Protein AF-A0A843H689-F1 (afdb_monome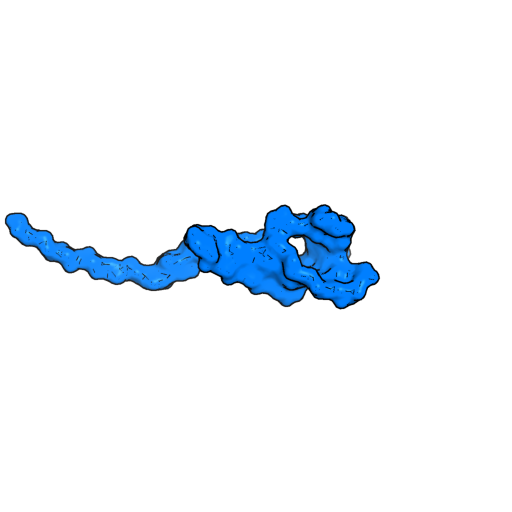r)

Radius of gyration: 19.62 Å; Cα contacts (8 Å, |Δi|>4): 124; chains: 1; bounding box: 58×24×58 Å

Nearest PDB structures (foldseek):
  2lt1-assembly1_A  TM=7.141E-01  e=5.798E-02  Myxococcus xanthus
  2lt4-assembly1_A  TM=6.242E-01  e=4.607E-02  Myxococcus xanthus DK 1622
  2lqk-assembly1_A  TM=6.115E-01  e=6.141E-02  Thermus thermophilus HB27
  2coy-assembly1_A  TM=6.258E-01  e=5.474E-02  Homo sapiens
  6x50-assembly1_A  TM=4.695E-01  e=3.263E-02  Escherichia coli

Sequence (87 aa):
MNFNQIKEPISREVINRSLCNDFKFDIGDRVITKATHTPGVILKKFNDIMQGKNFITYTIQCRDSSSIMLVSQDNLELDQEYQPIKK

Structure (mmCIF, N/CA/C/O backbone):
data_AF-A0A843H689-F1
#
_entry.id   AF-A0A843H689-F1
#
loop_
_atom_site.group_PDB
_atom_site.id
_atom_site.type_symbol
_atom_site.label_atom_id
_atom_site.label_alt_id
_atom_site.label_comp_id
_atom_site.label_asym_id
_atom_site.label_entity_id
_atom_site.label_seq_id
_atom_site.pdbx_PDB_ins_code
_atom_site.Cartn_x
_atom_site.Cartn_y
_atom_site.Cartn_z
_atom_site.occupancy
_atom_site.B_iso_or_equiv
_atom_site.auth_seq_id
_atom_site.auth_comp_id
_atom_site.auth_asym_id
_atom_site.auth_atom_id
_atom_site.pdbx_PDB_model_num
ATOM 1 N N . MET A 1 1 ? -45.528 14.635 33.149 1.00 43.56 1 MET A N 1
ATOM 2 C CA . MET A 1 1 ? -44.243 14.213 32.553 1.00 43.56 1 MET A CA 1
ATOM 3 C C . MET A 1 1 ? -44.462 12.850 31.925 1.00 43.56 1 MET A C 1
ATOM 5 O O . MET A 1 1 ? -44.758 11.928 32.665 1.00 43.56 1 MET A O 1
ATOM 9 N N . ASN A 1 2 ? -44.390 12.735 30.598 1.00 32.44 2 ASN A N 1
ATOM 10 C CA . ASN A 1 2 ? -44.437 11.448 29.901 1.00 32.44 2 ASN A CA 1
ATOM 11 C C . ASN A 1 2 ? -43.302 11.438 28.873 1.00 32.44 2 ASN A C 1
ATOM 13 O O . ASN A 1 2 ? -43.352 12.160 27.879 1.00 32.44 2 ASN A O 1
ATOM 17 N N . PHE A 1 3 ? -42.251 10.674 29.164 1.00 42.69 3 PHE A N 1
ATOM 18 C CA . PHE A 1 3 ? -41.119 10.456 28.269 1.00 42.69 3 PHE A CA 1
ATOM 19 C C . PHE A 1 3 ? -41.520 9.423 27.214 1.00 42.69 3 PHE A C 1
ATOM 21 O O . PHE A 1 3 ? -41.263 8.232 27.376 1.00 42.69 3 PHE A O 1
ATOM 28 N N . ASN A 1 4 ? -42.148 9.870 26.127 1.00 44.53 4 ASN A N 1
ATOM 29 C CA . ASN A 1 4 ? -42.238 9.039 24.933 1.00 44.53 4 ASN A CA 1
ATOM 30 C C . ASN A 1 4 ? -40.858 8.999 24.274 1.00 44.53 4 ASN A C 1
ATOM 32 O O . ASN A 1 4 ? -40.425 9.938 23.608 1.00 44.53 4 ASN A O 1
ATOM 36 N N . GLN A 1 5 ? -40.160 7.892 24.524 1.00 51.69 5 GLN A N 1
ATOM 37 C CA . GLN A 1 5 ? -38.973 7.458 23.807 1.00 51.69 5 GLN A CA 1
ATOM 38 C C . GLN A 1 5 ? -39.304 7.305 22.320 1.00 51.69 5 GLN A C 1
ATOM 40 O O . GLN A 1 5 ? -39.777 6.258 21.888 1.00 51.69 5 GLN A O 1
ATOM 45 N N . ILE A 1 6 ? -38.993 8.318 21.519 1.00 51.62 6 ILE A N 1
ATOM 46 C CA . ILE A 1 6 ? -38.729 8.106 20.099 1.00 51.62 6 ILE A CA 1
ATOM 47 C C . ILE A 1 6 ? -37.221 7.883 19.999 1.00 51.62 6 ILE A C 1
ATOM 49 O O . ILE A 1 6 ? -36.443 8.802 19.763 1.00 51.62 6 ILE A O 1
ATOM 53 N N . LYS A 1 7 ? -36.783 6.646 20.271 1.00 46.94 7 LYS A N 1
ATOM 54 C CA . LYS A 1 7 ? -35.500 6.176 19.745 1.00 46.94 7 LYS A CA 1
ATOM 55 C C . LYS A 1 7 ? -35.725 5.980 18.254 1.00 46.94 7 LYS A C 1
ATOM 57 O O . LYS A 1 7 ? -36.126 4.899 17.831 1.00 46.94 7 LYS A O 1
ATOM 62 N N . GLU A 1 8 ? -35.512 7.031 17.473 1.00 52.00 8 GLU A N 1
ATOM 63 C CA . GLU A 1 8 ? -35.279 6.832 16.050 1.00 52.00 8 GLU A CA 1
ATOM 64 C C . GLU A 1 8 ? -34.123 5.830 15.924 1.00 52.00 8 GLU A C 1
ATOM 66 O O . GLU A 1 8 ? -33.108 5.977 16.621 1.00 52.00 8 GLU A O 1
ATOM 71 N N . PRO A 1 9 ? -34.253 4.764 15.117 1.00 50.56 9 PRO A N 1
ATOM 72 C CA . PRO A 1 9 ? -33.096 3.968 14.781 1.00 50.56 9 PRO A CA 1
ATOM 73 C C . PRO A 1 9 ? -32.182 4.913 14.010 1.00 50.56 9 PRO A C 1
ATOM 75 O O . PRO A 1 9 ? -32.462 5.235 12.860 1.00 50.56 9 PRO A O 1
ATOM 78 N N . ILE A 1 10 ? -31.115 5.397 14.654 1.00 53.25 10 ILE A N 1
ATOM 79 C CA . ILE A 1 10 ? -29.995 6.015 13.947 1.00 53.25 10 ILE A CA 1
ATOM 80 C C . ILE A 1 10 ? -29.641 5.012 12.860 1.00 53.25 10 ILE A C 1
ATOM 82 O O . ILE A 1 10 ? -29.194 3.899 13.154 1.00 53.25 10 ILE A O 1
ATOM 86 N N . SER A 1 11 ? -30.000 5.368 11.627 1.00 45.88 11 SER A N 1
ATOM 87 C CA . SER A 1 11 ? -29.989 4.447 10.508 1.00 45.88 11 SER A CA 1
ATOM 88 C C . SER A 1 11 ? -28.586 3.866 10.434 1.00 45.88 11 SER A C 1
ATOM 90 O O . SER A 1 11 ? -27.609 4.616 10.386 1.00 45.88 11 SER A O 1
ATOM 92 N N . ARG A 1 12 ? -28.453 2.536 10.469 1.00 46.88 12 ARG A N 1
ATOM 93 C CA . ARG A 1 12 ? -27.150 1.853 10.355 1.00 46.88 12 ARG A CA 1
ATOM 94 C C . ARG A 1 12 ? -26.369 2.308 9.110 1.00 46.88 12 ARG A C 1
ATOM 96 O O . ARG A 1 12 ? -25.152 2.178 9.070 1.00 46.88 12 ARG A O 1
ATOM 103 N N . GLU A 1 13 ? -27.052 2.906 8.135 1.00 46.31 13 GLU A N 1
ATOM 104 C CA . GLU A 1 13 ? -26.468 3.579 6.973 1.00 46.31 13 GLU A CA 1
ATOM 105 C C . GLU A 1 13 ? -25.594 4.802 7.307 1.00 46.31 13 GLU A C 1
ATOM 107 O O . GLU A 1 13 ? -24.624 5.052 6.596 1.00 46.31 13 GLU A O 1
ATOM 112 N N . VAL A 1 14 ? -25.870 5.544 8.385 1.00 45.50 14 VAL A N 1
ATOM 113 C CA . VAL A 1 14 ? -25.065 6.714 8.793 1.00 45.50 14 VAL A CA 1
ATOM 114 C C . VAL A 1 14 ? -23.782 6.274 9.499 1.00 45.50 14 VAL A C 1
ATOM 116 O O . VAL A 1 14 ? -22.717 6.832 9.245 1.00 45.50 14 VAL A O 1
ATOM 119 N N . ILE A 1 15 ? -23.843 5.201 10.295 1.00 46.50 15 ILE A N 1
ATOM 120 C CA . ILE A 1 15 ? -22.648 4.605 10.914 1.00 46.50 15 ILE A CA 1
ATOM 121 C C . ILE A 1 15 ? -21.728 3.999 9.833 1.00 46.50 15 ILE A C 1
ATOM 123 O O . ILE A 1 15 ? -20.510 4.084 9.952 1.00 46.50 15 ILE A O 1
ATOM 127 N N . ASN A 1 16 ? -22.291 3.492 8.728 1.00 42.16 16 ASN A N 1
ATOM 128 C CA . ASN A 1 16 ? -21.511 2.977 7.596 1.00 42.16 16 ASN A CA 1
ATOM 129 C C . ASN A 1 16 ? -20.989 4.045 6.619 1.00 42.16 16 ASN A C 1
ATOM 131 O O . ASN A 1 16 ? -20.055 3.755 5.879 1.00 42.16 16 ASN A O 1
ATOM 135 N N . ARG A 1 17 ? -21.545 5.265 6.590 1.00 41.44 17 ARG A N 1
ATOM 136 C CA . ARG A 1 17 ? -21.012 6.356 5.746 1.00 41.44 17 ARG A CA 1
ATOM 137 C C . ARG A 1 17 ? -19.907 7.170 6.422 1.00 41.44 17 ARG A C 1
ATOM 139 O O . ARG A 1 17 ? -19.097 7.756 5.713 1.00 41.44 17 ARG A O 1
ATOM 146 N N . SER A 1 18 ? -19.854 7.196 7.757 1.00 47.16 18 SER A N 1
ATOM 147 C CA . SER A 1 18 ? -18.839 7.946 8.520 1.00 47.16 18 SER A CA 1
ATOM 148 C C . SER A 1 18 ? -17.626 7.124 8.964 1.00 47.16 18 SER A C 1
ATOM 150 O O . SER A 1 18 ? -16.658 7.708 9.444 1.00 47.16 18 SER A O 1
ATOM 152 N N . LEU A 1 19 ? -17.606 5.805 8.735 1.00 50.53 19 LEU A N 1
ATOM 153 C CA . LEU A 1 19 ? -16.350 5.057 8.607 1.00 50.53 19 LEU A CA 1
ATOM 154 C C . LEU A 1 19 ? -15.761 5.373 7.229 1.00 50.53 19 LEU A C 1
ATOM 156 O O . LEU A 1 19 ? -15.752 4.537 6.328 1.00 50.53 19 LEU A O 1
ATOM 160 N N . CYS A 1 20 ? -15.369 6.636 7.051 1.00 49.94 20 CYS A N 1
ATOM 161 C CA . CYS A 1 20 ? -14.733 7.127 5.844 1.00 49.94 20 CYS A CA 1
ATOM 162 C C . CYS A 1 20 ? -13.594 6.167 5.500 1.00 49.94 20 CYS A C 1
ATOM 164 O O . CYS A 1 20 ? -12.680 5.943 6.294 1.00 49.94 20 CYS A O 1
ATOM 166 N N . ASN A 1 21 ? -13.693 5.544 4.332 1.00 59.09 21 ASN A N 1
ATOM 167 C CA . ASN A 1 21 ? -12.619 4.781 3.728 1.00 59.09 21 ASN A CA 1
ATOM 168 C C . ASN A 1 21 ? -11.498 5.769 3.353 1.00 59.09 21 ASN A C 1
ATOM 170 O O . ASN A 1 21 ? -11.352 6.109 2.183 1.00 59.09 21 ASN A O 1
ATOM 174 N N . ASP A 1 22 ? -10.742 6.248 4.350 1.00 74.00 22 ASP A N 1
ATOM 175 C CA . ASP A 1 22 ? -9.612 7.193 4.259 1.00 74.00 22 ASP A CA 1
ATOM 176 C C . ASP A 1 22 ? -8.370 6.544 3.622 1.00 74.00 22 ASP A C 1
ATOM 178 O O . ASP A 1 22 ? -7.227 6.690 4.075 1.00 74.00 22 ASP A O 1
ATOM 182 N N . PHE A 1 23 ? -8.594 5.770 2.562 1.00 83.75 23 PHE A N 1
ATOM 183 C CA . PHE A 1 23 ? -7.525 5.281 1.721 1.00 83.75 23 PHE A CA 1
ATOM 184 C C . PHE A 1 23 ? -6.906 6.482 1.003 1.00 83.75 23 PHE A C 1
ATOM 186 O O . PHE A 1 23 ? -7.533 7.088 0.140 1.00 83.75 23 PHE A O 1
ATOM 193 N N . LYS A 1 24 ? -5.668 6.820 1.363 1.00 88.75 24 LYS A N 1
ATOM 194 C CA . LYS A 1 24 ? -4.859 7.849 0.692 1.00 88.75 24 LYS A CA 1
ATOM 195 C C . LYS A 1 24 ? -4.470 7.469 -0.736 1.00 88.75 24 LYS A C 1
ATOM 197 O O . LYS A 1 24 ? -4.066 8.345 -1.490 1.00 88.75 24 LYS A O 1
ATOM 202 N N . PHE A 1 25 ? -4.542 6.182 -1.065 1.00 89.75 25 PHE A N 1
ATOM 203 C CA . PHE A 1 25 ? -4.080 5.641 -2.332 1.00 89.75 25 PHE A CA 1
ATOM 204 C C . PHE A 1 25 ? -5.092 4.650 -2.914 1.00 89.75 25 PHE A C 1
ATOM 206 O O . PHE A 1 25 ? -5.812 3.957 -2.183 1.00 89.75 25 PHE A O 1
ATOM 213 N N . ASP A 1 26 ? -5.103 4.539 -4.235 1.00 90.19 26 ASP A N 1
ATOM 214 C CA . ASP A 1 26 ? -5.957 3.634 -4.989 1.00 90.19 26 ASP A CA 1
ATOM 215 C C . ASP A 1 26 ? -5.197 2.449 -5.592 1.00 90.19 26 ASP A C 1
ATOM 217 O O . ASP A 1 26 ? -3.972 2.408 -5.684 1.00 90.19 26 ASP A O 1
ATOM 221 N N . ILE A 1 27 ? -5.951 1.417 -5.978 1.00 90.56 27 ILE A N 1
ATOM 222 C CA . ILE A 1 27 ? -5.383 0.262 -6.680 1.00 90.56 27 ILE A CA 1
ATOM 223 C C . ILE A 1 27 ? -4.866 0.729 -8.042 1.00 90.56 27 ILE A C 1
ATOM 225 O O . ILE A 1 27 ? -5.600 1.350 -8.805 1.00 90.56 27 ILE A O 1
ATOM 229 N N . GLY A 1 28 ? -3.617 0.386 -8.353 1.00 90.00 28 GLY A N 1
ATOM 230 C CA . GLY A 1 28 ? -2.909 0.845 -9.545 1.00 90.00 28 GLY A CA 1
ATOM 231 C C . GLY A 1 28 ? -2.019 2.065 -9.310 1.00 90.00 28 GLY A C 1
ATOM 232 O O . GLY A 1 28 ? -1.150 2.323 -10.147 1.00 90.00 28 GLY A O 1
ATOM 233 N N . ASP A 1 29 ? -2.160 2.761 -8.177 1.00 91.38 29 ASP A N 1
ATOM 234 C CA . ASP A 1 29 ? -1.259 3.859 -7.838 1.00 91.38 29 ASP A CA 1
ATOM 235 C C . ASP A 1 29 ? 0.167 3.347 -7.655 1.00 91.38 29 ASP A C 1
ATOM 237 O O . ASP A 1 29 ? 0.420 2.275 -7.087 1.00 91.38 29 ASP A O 1
ATOM 241 N N . ARG A 1 30 ? 1.110 4.156 -8.139 1.00 91.88 30 ARG A N 1
ATOM 242 C CA . ARG A 1 30 ? 2.533 3.959 -7.894 1.00 91.88 30 ARG A CA 1
ATOM 243 C C . ARG A 1 30 ? 2.916 4.648 -6.603 1.00 91.88 30 ARG A C 1
ATOM 245 O O . ARG A 1 30 ? 2.642 5.831 -6.408 1.00 91.88 30 ARG A O 1
ATOM 252 N N . VAL A 1 31 ? 3.562 3.889 -5.736 1.00 93.62 31 VAL A N 1
ATOM 253 C CA . VAL A 1 31 ? 3.955 4.339 -4.407 1.00 93.62 31 VAL A CA 1
ATOM 254 C C . VAL A 1 31 ? 5.377 3.911 -4.100 1.00 93.62 31 VAL A C 1
ATOM 256 O O . VAL A 1 31 ? 5.884 2.931 -4.647 1.00 93.62 31 VAL A O 1
ATOM 259 N N . ILE A 1 32 ? 6.009 4.632 -3.188 1.00 93.69 32 ILE A N 1
ATOM 260 C CA . ILE A 1 32 ? 7.314 4.311 -2.631 1.00 93.69 32 ILE A CA 1
ATOM 261 C C . ILE A 1 32 ? 7.102 3.825 -1.201 1.00 93.69 32 ILE A C 1
ATOM 263 O O . ILE A 1 32 ? 6.412 4.461 -0.402 1.00 93.69 32 ILE A O 1
ATOM 267 N N . THR A 1 33 ? 7.694 2.678 -0.873 1.00 93.00 33 THR A N 1
ATOM 268 C CA . THR A 1 33 ? 7.716 2.170 0.503 1.00 93.00 33 THR A CA 1
ATOM 269 C C . THR A 1 33 ? 8.812 2.888 1.282 1.00 93.00 33 THR A C 1
ATOM 271 O O . THR A 1 33 ? 9.987 2.685 0.988 1.00 93.00 33 THR A O 1
ATOM 274 N N . LYS A 1 34 ? 8.463 3.688 2.299 1.00 91.88 34 LYS A N 1
ATOM 275 C CA . LYS A 1 34 ? 9.424 4.510 3.068 1.00 91.88 34 LYS A CA 1
ATOM 276 C C . LYS A 1 34 ? 10.545 3.696 3.716 1.00 91.88 34 LYS A C 1
ATOM 278 O O . LYS A 1 34 ? 11.683 4.143 3.780 1.00 91.88 34 LYS A O 1
ATOM 283 N N . ALA A 1 35 ? 10.228 2.496 4.205 1.00 87.56 35 ALA A N 1
ATOM 284 C CA . ALA A 1 35 ? 11.189 1.659 4.924 1.00 87.56 35 ALA A CA 1
ATOM 285 C C . ALA A 1 35 ? 12.342 1.175 4.029 1.00 87.56 35 ALA A C 1
ATOM 287 O O . ALA A 1 35 ? 13.486 1.119 4.470 1.00 87.56 35 ALA A O 1
ATOM 288 N N . THR A 1 36 ? 12.046 0.834 2.774 1.00 88.31 36 THR A N 1
ATOM 289 C CA . THR A 1 36 ? 13.018 0.248 1.838 1.00 88.31 36 THR A CA 1
ATOM 290 C C . THR A 1 36 ? 13.381 1.179 0.684 1.00 88.31 36 THR A C 1
ATOM 292 O O . THR A 1 36 ? 14.264 0.850 -0.099 1.00 88.31 36 THR A O 1
ATOM 295 N N . HIS A 1 37 ? 12.711 2.330 0.569 1.00 89.88 37 HIS A N 1
ATOM 296 C CA . HIS A 1 37 ? 12.766 3.237 -0.583 1.00 89.88 37 HIS A CA 1
ATOM 297 C C . HIS A 1 37 ? 12.500 2.521 -1.919 1.00 89.88 37 HIS A C 1
ATOM 299 O O . HIS A 1 37 ? 13.006 2.907 -2.971 1.00 89.88 37 HIS A O 1
ATOM 305 N N . THR A 1 38 ? 11.690 1.460 -1.881 1.00 89.19 38 THR A N 1
ATOM 306 C CA . THR A 1 38 ? 11.392 0.636 -3.052 1.00 89.19 38 THR A CA 1
ATOM 307 C C . THR A 1 38 ? 10.102 1.111 -3.720 1.00 89.19 38 THR A C 1
ATOM 309 O O . THR A 1 38 ? 9.061 1.146 -3.049 1.00 89.19 38 THR A O 1
ATOM 312 N N . PRO A 1 39 ? 10.122 1.429 -5.028 1.00 91.38 39 PRO A N 1
ATOM 313 C CA . PRO A 1 39 ? 8.913 1.743 -5.769 1.00 91.38 39 PRO A CA 1
ATOM 314 C C . PRO A 1 39 ? 8.094 0.479 -6.051 1.00 91.38 39 PRO A C 1
ATOM 316 O O . PRO A 1 39 ? 8.623 -0.600 -6.347 1.00 91.38 39 PRO A O 1
ATOM 319 N N . GLY A 1 40 ? 6.778 0.626 -6.019 1.00 93.25 40 GLY A N 1
ATOM 320 C CA . GLY A 1 40 ? 5.845 -0.448 -6.301 1.00 93.25 40 GLY A CA 1
ATOM 321 C C . GLY A 1 40 ? 4.476 0.051 -6.733 1.00 93.25 40 GLY A C 1
ATOM 322 O O . GLY A 1 40 ? 4.243 1.249 -6.882 1.00 93.25 40 GLY A O 1
ATOM 323 N N . VAL A 1 41 ? 3.575 -0.898 -6.965 1.00 93.81 41 VAL A N 1
ATOM 324 C CA . VAL A 1 41 ? 2.191 -0.635 -7.374 1.00 93.81 41 VAL A CA 1
ATOM 325 C C . VAL A 1 41 ? 1.244 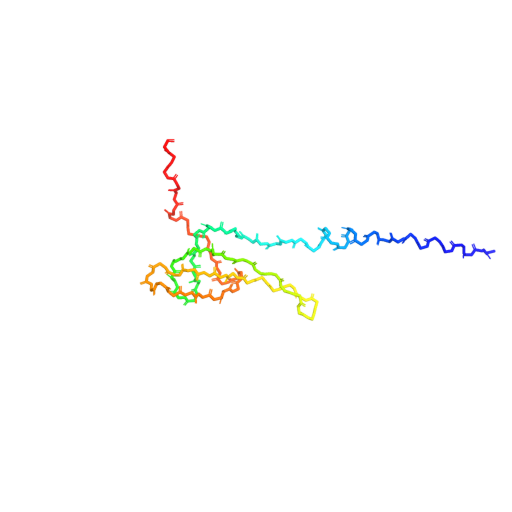-1.230 -6.348 1.00 93.81 41 VAL A C 1
ATOM 327 O O . VAL A 1 41 ? 1.426 -2.375 -5.923 1.00 93.81 41 VAL A O 1
ATOM 330 N N . ILE A 1 42 ? 0.215 -0.476 -5.969 1.00 94.00 42 ILE A N 1
ATOM 331 C CA . ILE A 1 42 ? -0.845 -0.987 -5.103 1.00 94.00 42 ILE A CA 1
ATOM 332 C C . ILE A 1 42 ? -1.687 -1.998 -5.876 1.00 94.00 42 ILE A C 1
ATOM 334 O O . ILE A 1 42 ? -2.316 -1.674 -6.880 1.00 94.00 42 ILE A O 1
ATOM 338 N N . LEU A 1 43 ? -1.746 -3.225 -5.366 1.00 93.38 43 LEU A N 1
ATOM 339 C CA . LEU A 1 43 ? -2.593 -4.289 -5.899 1.00 93.38 43 LEU A CA 1
ATOM 340 C C . LEU A 1 43 ? -3.928 -4.392 -5.163 1.00 93.38 43 LEU A C 1
ATOM 342 O O . LEU A 1 43 ? -4.946 -4.733 -5.763 1.00 93.38 43 LEU A O 1
ATOM 346 N N . LYS A 1 44 ? -3.917 -4.161 -3.846 1.00 92.00 44 LYS A N 1
ATOM 347 C CA . LYS A 1 44 ? -5.084 -4.300 -2.965 1.00 92.00 44 LYS A CA 1
ATOM 348 C C . LYS A 1 44 ? -4.986 -3.330 -1.796 1.00 92.00 44 LYS A C 1
ATOM 350 O O . LYS A 1 44 ? -3.885 -2.967 -1.383 1.00 92.00 44 LYS A O 1
ATOM 355 N N . LYS A 1 45 ? -6.141 -2.971 -1.241 1.00 91.56 45 LYS A N 1
ATOM 356 C CA . LYS A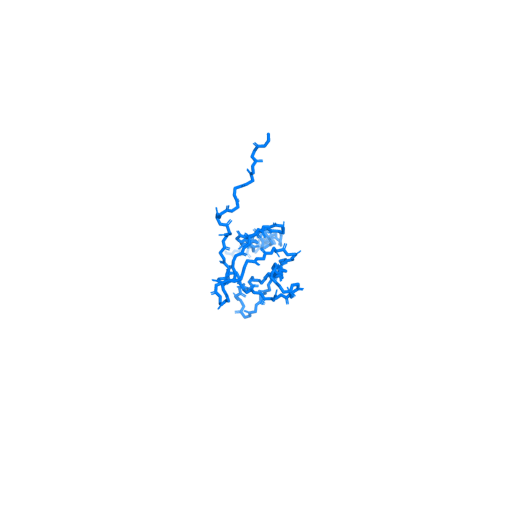 1 45 ? -6.274 -2.121 -0.058 1.00 91.56 45 LYS A CA 1
ATOM 357 C C . LYS A 1 45 ? -7.218 -2.764 0.954 1.00 91.56 45 LYS A C 1
ATOM 359 O O . LYS A 1 45 ? -8.248 -3.316 0.570 1.00 91.56 45 LYS A O 1
ATOM 364 N N . PHE A 1 46 ? -6.840 -2.713 2.224 1.00 88.50 46 PHE A N 1
ATOM 365 C CA . PHE A 1 46 ? -7.554 -3.309 3.349 1.00 88.50 46 PHE A CA 1
ATOM 366 C C . PHE A 1 46 ? -7.713 -2.264 4.446 1.00 88.50 46 PHE A C 1
ATOM 368 O O . PHE A 1 46 ? -6.770 -1.532 4.747 1.00 88.50 46 PHE A O 1
ATOM 375 N N . ASN A 1 47 ? -8.899 -2.210 5.039 1.00 87.38 47 ASN A N 1
ATOM 376 C CA . ASN A 1 47 ? -9.178 -1.410 6.222 1.00 87.38 47 ASN A CA 1
ATOM 377 C C . ASN A 1 47 ? -9.670 -2.364 7.306 1.00 87.38 47 ASN A C 1
ATOM 379 O O . ASN A 1 47 ? -10.636 -3.092 7.078 1.00 87.38 47 ASN A O 1
ATOM 383 N N . ASP A 1 48 ? -8.986 -2.376 8.442 1.00 84.31 48 ASP A N 1
ATOM 384 C CA . ASP A 1 48 ? -9.359 -3.181 9.598 1.00 84.31 48 ASP A CA 1
ATOM 385 C C . ASP A 1 48 ? -9.529 -2.295 10.832 1.00 84.31 48 ASP A C 1
ATOM 387 O O . ASP A 1 48 ? -8.828 -1.297 10.993 1.00 84.31 48 ASP A O 1
ATOM 391 N N . ILE A 1 49 ? -10.462 -2.650 11.712 1.00 82.19 49 ILE A N 1
ATOM 392 C CA . ILE A 1 49 ? -10.759 -1.880 12.920 1.00 82.19 49 ILE A CA 1
ATOM 393 C C . ILE A 1 49 ? -10.381 -2.725 14.129 1.00 82.19 49 ILE A C 1
ATOM 395 O O . ILE A 1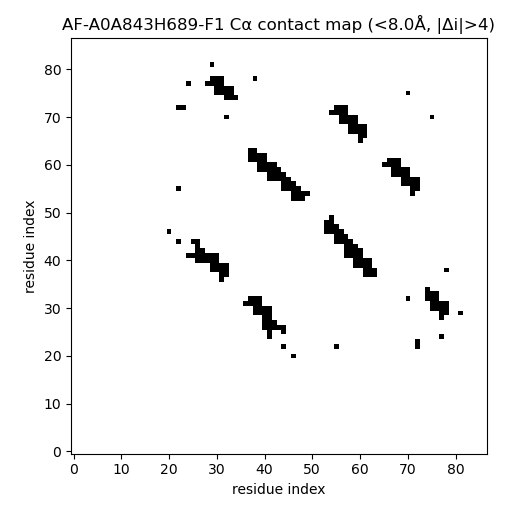 49 ? -11.138 -3.592 14.563 1.00 82.19 49 ILE A O 1
ATOM 399 N N . MET A 1 50 ? -9.225 -2.434 14.723 1.00 80.56 50 MET A N 1
ATOM 400 C CA . MET A 1 50 ? -8.769 -3.113 15.935 1.00 80.56 50 MET A CA 1
ATOM 401 C C . MET A 1 50 ? -8.802 -2.143 17.115 1.00 80.56 50 MET A C 1
ATOM 403 O O . MET A 1 50 ? -8.233 -1.054 17.059 1.00 80.56 50 MET A O 1
ATOM 407 N N . GLN A 1 51 ? -9.475 -2.530 18.203 1.00 82.12 51 GLN A N 1
ATOM 408 C CA . GLN A 1 51 ? -9.597 -1.722 19.430 1.00 82.12 51 GLN A CA 1
ATOM 409 C C . GLN A 1 51 ? -10.110 -0.285 19.184 1.00 82.12 51 GLN A C 1
ATOM 411 O O . GLN A 1 51 ? -9.680 0.663 19.839 1.00 82.12 51 GLN A O 1
ATOM 416 N N . GLY A 1 52 ? -11.014 -0.114 18.213 1.00 80.25 52 GLY A N 1
ATOM 417 C CA . GLY A 1 52 ? -11.583 1.192 17.861 1.00 80.25 52 GLY A CA 1
ATOM 418 C C . GLY A 1 52 ? -10.651 2.111 17.064 1.00 80.25 52 GLY A C 1
ATOM 419 O O . GLY A 1 52 ? -10.960 3.290 16.913 1.00 80.25 52 GLY A O 1
ATOM 420 N N . LYS A 1 53 ? -9.524 1.599 16.554 1.00 77.25 53 LYS A N 1
ATOM 421 C CA . LYS A 1 53 ? -8.629 2.315 15.636 1.00 77.25 53 LYS A CA 1
ATOM 422 C C . LYS A 1 53 ? -8.686 1.690 14.245 1.00 77.25 53 LYS A C 1
ATOM 424 O O . LYS A 1 53 ? -8.674 0.467 14.131 1.00 77.25 53 LYS A O 1
ATOM 429 N N . ASN A 1 54 ? -8.704 2.534 13.214 1.00 81.06 54 ASN A N 1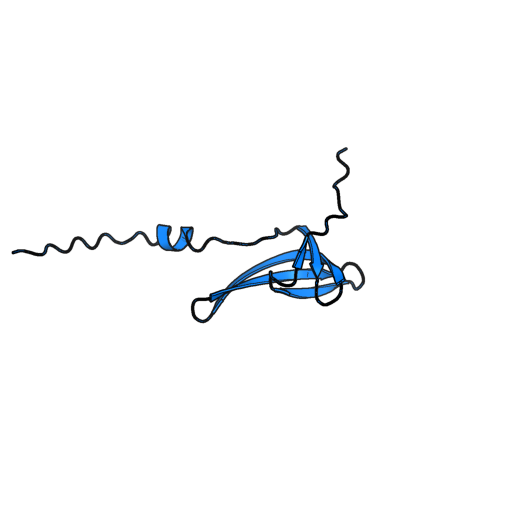
ATOM 430 C CA . ASN A 1 54 ? -8.629 2.099 11.820 1.00 81.06 54 ASN A CA 1
ATOM 431 C C . ASN A 1 54 ? -7.171 1.828 11.434 1.00 81.06 54 ASN A C 1
ATOM 433 O O . ASN A 1 54 ? -6.298 2.674 11.633 1.00 81.06 54 ASN A O 1
ATOM 437 N N . PHE A 1 55 ? -6.928 0.667 10.843 1.00 85.69 55 PHE A N 1
ATOM 438 C CA . PHE A 1 55 ? -5.646 0.222 10.322 1.00 85.69 55 PHE A CA 1
ATOM 439 C C . PHE A 1 55 ? -5.780 0.017 8.821 1.00 85.69 55 PHE A C 1
ATOM 441 O O . PHE A 1 55 ? -6.383 -0.950 8.352 1.00 85.69 55 PHE A O 1
ATOM 448 N N . ILE A 1 56 ? -5.197 0.939 8.061 1.00 90.50 56 ILE A N 1
ATOM 449 C CA . ILE A 1 56 ? -5.204 0.880 6.604 1.00 90.50 56 ILE A CA 1
ATOM 450 C C . ILE A 1 56 ? -3.899 0.251 6.126 1.00 90.50 56 ILE A C 1
ATOM 452 O O . ILE A 1 56 ? -2.809 0.764 6.395 1.00 90.50 56 ILE A O 1
ATOM 45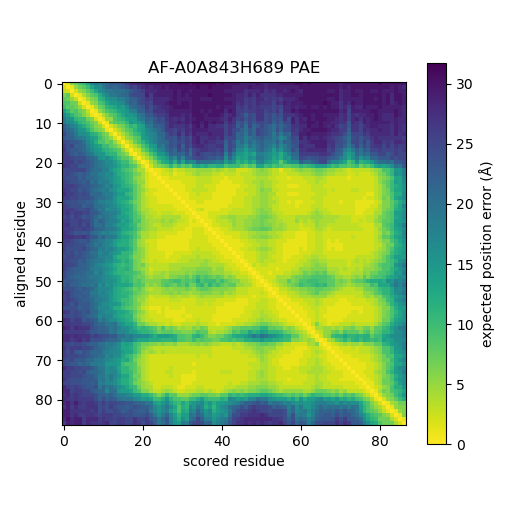6 N N . THR A 1 57 ? -4.025 -0.854 5.395 1.00 92.69 57 THR A N 1
ATOM 457 C CA . THR A 1 57 ? -2.903 -1.631 4.861 1.00 92.69 57 THR A CA 1
ATOM 458 C C . THR A 1 57 ? -3.067 -1.833 3.361 1.00 92.69 57 THR A C 1
ATOM 460 O O . THR A 1 57 ? -4.170 -2.084 2.874 1.00 92.69 57 THR A O 1
ATOM 463 N N . TYR A 1 58 ? -1.964 -1.770 2.624 1.00 93.56 58 TYR A N 1
ATOM 464 C CA . TYR A 1 58 ? -1.918 -1.980 1.183 1.00 93.56 58 TYR A CA 1
ATOM 465 C C . TYR A 1 58 ? -1.032 -3.170 0.837 1.00 93.56 58 TYR A C 1
ATOM 467 O O . TYR A 1 58 ? 0.011 -3.389 1.453 1.00 93.56 58 TYR A O 1
ATOM 475 N N . THR A 1 59 ? -1.438 -3.925 -0.180 1.00 95.31 59 THR A N 1
ATOM 476 C CA . THR A 1 59 ? -0.572 -4.906 -0.834 1.00 95.31 59 THR A CA 1
ATOM 477 C C . THR A 1 59 ? 0.167 -4.225 -1.970 1.00 95.31 59 THR A C 1
ATOM 479 O O . THR A 1 59 ? -0.471 -3.768 -2.919 1.00 95.31 59 THR A O 1
ATOM 482 N N . ILE A 1 60 ? 1.492 -4.191 -1.889 1.00 94.75 60 ILE A N 1
ATOM 483 C CA . ILE A 1 60 ? 2.369 -3.549 -2.865 1.00 94.75 60 ILE A CA 1
ATOM 484 C C . ILE A 1 60 ? 3.143 -4.616 -3.626 1.00 94.75 60 ILE A C 1
ATOM 486 O O . ILE A 1 60 ? 3.776 -5.471 -3.011 1.00 94.75 60 ILE A O 1
ATOM 490 N N . GLN A 1 61 ? 3.125 -4.552 -4.954 1.00 94.50 61 GLN A N 1
ATOM 491 C CA . GLN A 1 61 ? 4.078 -5.285 -5.780 1.00 94.50 61 GLN A CA 1
ATOM 492 C C . GLN A 1 61 ? 5.307 -4.417 -6.024 1.00 94.50 61 GLN A C 1
ATOM 494 O O . GLN A 1 61 ? 5.211 -3.372 -6.669 1.00 94.50 61 GLN A O 1
ATOM 499 N N . CYS A 1 62 ? 6.453 -4.850 -5.508 1.00 90.94 62 CYS A N 1
ATOM 500 C CA . CYS A 1 62 ? 7.724 -4.156 -5.664 1.00 90.94 62 CYS A CA 1
ATOM 501 C C . CYS A 1 62 ? 8.291 -4.384 -7.068 1.00 90.94 62 CYS A C 1
ATOM 503 O O . CYS A 1 62 ? 8.305 -5.509 -7.579 1.00 90.94 62 CYS A O 1
ATOM 505 N N . ARG A 1 63 ? 8.751 -3.307 -7.710 1.00 81.69 63 ARG A N 1
ATOM 506 C CA . ARG A 1 63 ? 9.144 -3.317 -9.128 1.00 81.69 63 ARG A CA 1
ATOM 507 C C . ARG A 1 63 ? 10.482 -4.011 -9.390 1.00 81.69 63 ARG A C 1
ATOM 509 O O . ARG A 1 63 ? 10.701 -4.554 -10.466 1.00 81.69 63 ARG A O 1
ATOM 516 N N . ASP A 1 64 ? 11.368 -3.954 -8.415 1.00 79.50 64 ASP A N 1
ATOM 517 C CA . ASP A 1 64 ? 12.747 -4.436 -8.428 1.00 79.50 64 ASP A CA 1
ATOM 518 C C . ASP A 1 64 ? 12.877 -5.943 -8.163 1.00 79.50 64 ASP A C 1
ATOM 520 O O . ASP A 1 64 ? 13.808 -6.572 -8.657 1.00 79.50 64 ASP A O 1
ATOM 524 N N . SER A 1 65 ? 11.948 -6.538 -7.413 1.00 72.69 65 SER A N 1
ATOM 525 C CA . SER A 1 65 ? 12.113 -7.908 -6.901 1.00 72.69 65 SER A CA 1
ATOM 526 C C . SER A 1 65 ? 10.959 -8.862 -7.215 1.00 72.69 65 SER A C 1
ATOM 528 O O . SER A 1 65 ? 11.014 -10.022 -6.820 1.00 72.69 65 SER A O 1
ATOM 530 N N . SER A 1 66 ? 9.897 -8.409 -7.897 1.00 79.31 66 SER A N 1
ATOM 531 C CA . SER A 1 66 ? 8.618 -9.146 -8.015 1.00 79.31 66 SER A CA 1
ATOM 532 C C . SER A 1 66 ? 8.016 -9.571 -6.664 1.00 79.31 66 SER A C 1
ATOM 534 O O . SER A 1 66 ? 7.061 -10.348 -6.622 1.00 79.31 66 SER A O 1
ATOM 536 N N . SER A 1 67 ? 8.555 -9.053 -5.557 1.00 88.38 67 SER A N 1
ATOM 537 C CA . SER A 1 67 ? 8.091 -9.339 -4.208 1.00 88.38 67 SER A CA 1
ATOM 538 C C . SER A 1 67 ? 6.770 -8.632 -3.955 1.00 88.38 67 SER A C 1
ATOM 540 O O . SER A 1 67 ? 6.509 -7.545 -4.476 1.00 88.38 67 SER A O 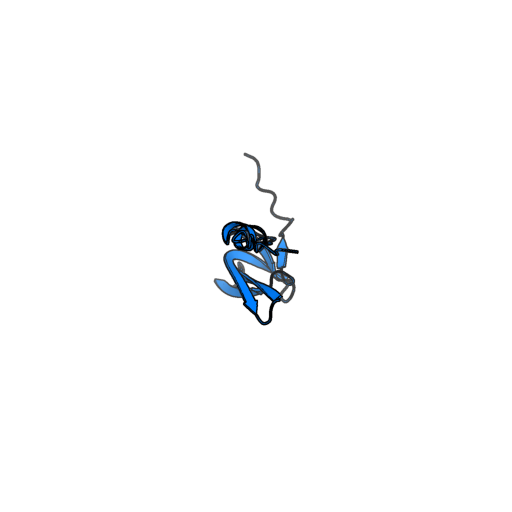1
ATOM 542 N N . ILE A 1 68 ? 5.946 -9.246 -3.114 1.00 92.50 68 ILE A N 1
ATOM 543 C CA . ILE A 1 68 ? 4.694 -8.665 -2.647 1.00 92.50 68 ILE A CA 1
ATOM 544 C C . ILE A 1 68 ? 4.857 -8.331 -1.167 1.00 92.50 68 ILE A C 1
ATOM 546 O O . ILE A 1 68 ? 5.236 -9.192 -0.375 1.00 92.50 68 ILE A O 1
ATOM 550 N N . MET A 1 69 ? 4.560 -7.089 -0.796 1.00 91.69 69 MET A N 1
ATOM 551 C CA . MET A 1 69 ? 4.666 -6.591 0.574 1.00 91.69 69 MET A CA 1
ATOM 552 C C . MET A 1 69 ? 3.310 -6.115 1.091 1.00 91.69 69 MET A C 1
ATOM 554 O O . MET A 1 69 ? 2.479 -5.622 0.330 1.00 91.69 69 MET A O 1
ATOM 558 N N . LEU A 1 70 ? 3.098 -6.246 2.399 1.00 93.25 70 LEU A N 1
ATOM 559 C CA . LEU A 1 70 ? 1.994 -5.607 3.110 1.00 93.25 70 LEU A CA 1
ATOM 560 C C . LEU A 1 70 ? 2.549 -4.398 3.855 1.00 93.25 70 LEU A C 1
ATOM 562 O O . LEU A 1 70 ? 3.436 -4.545 4.693 1.00 93.25 70 LEU A O 1
ATOM 566 N N . VAL A 1 71 ? 2.044 -3.212 3.532 1.00 93.88 71 VAL A N 1
ATOM 567 C CA . VAL A 1 71 ? 2.576 -1.947 4.044 1.00 93.88 71 VAL A CA 1
ATOM 568 C C . VAL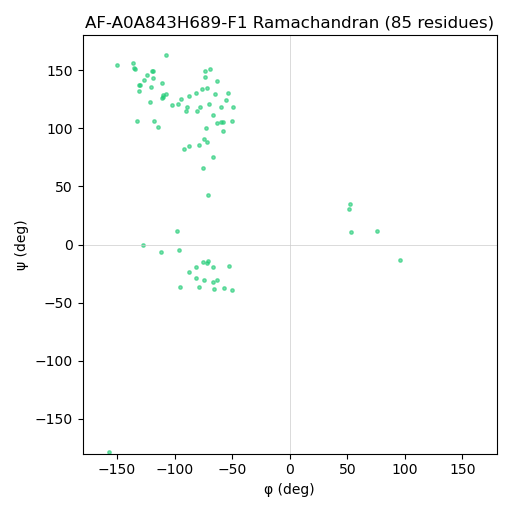 A 1 71 ? 1.431 -1.100 4.581 1.00 93.88 71 VAL A C 1
ATOM 570 O O . VAL A 1 71 ? 0.400 -0.949 3.924 1.00 93.88 71 VAL A O 1
ATOM 573 N N . SER A 1 72 ? 1.588 -0.553 5.786 1.00 92.88 72 SER A N 1
ATOM 574 C CA . SER A 1 72 ? 0.609 0.384 6.338 1.00 92.88 72 SER A CA 1
ATOM 575 C C . SER A 1 72 ? 0.627 1.707 5.574 1.00 92.88 72 SER A C 1
ATOM 577 O O . SER A 1 72 ? 1.664 2.138 5.069 1.00 92.88 72 SER A O 1
ATOM 579 N N . GLN A 1 73 ? -0.519 2.382 5.532 1.00 92.00 73 GLN A N 1
ATOM 580 C CA . GLN A 1 73 ? -0.682 3.664 4.847 1.00 92.00 73 GLN A CA 1
ATOM 581 C C . GLN A 1 73 ? 0.390 4.704 5.205 1.00 92.00 73 GLN A C 1
ATOM 583 O O . GLN A 1 73 ? 0.853 5.440 4.338 1.00 92.00 73 GLN A O 1
ATOM 588 N N . ASP A 1 74 ? 0.793 4.772 6.473 1.00 91.56 74 ASP A N 1
ATOM 589 C CA . ASP A 1 74 ? 1.744 5.778 6.960 1.00 91.56 74 ASP A CA 1
ATOM 590 C C . ASP A 1 74 ? 3.182 5.542 6.473 1.00 91.56 74 ASP A C 1
ATOM 592 O O . ASP A 1 74 ? 4.006 6.462 6.499 1.00 91.56 74 ASP A O 1
ATOM 596 N N . ASN A 1 75 ? 3.463 4.333 5.980 1.00 94.44 75 ASN A N 1
ATOM 597 C CA . ASN A 1 75 ? 4.752 3.908 5.437 1.00 94.44 75 ASN A CA 1
ATOM 598 C C . ASN A 1 75 ? 4.817 3.971 3.902 1.00 94.44 75 ASN A C 1
ATOM 600 O O . ASN A 1 75 ? 5.769 3.458 3.311 1.00 94.44 75 ASN A O 1
ATOM 604 N N . LEU A 1 76 ? 3.830 4.604 3.265 1.00 93.25 76 LEU A N 1
ATOM 605 C CA . LEU A 1 76 ? 3.772 4.805 1.820 1.00 93.25 76 LEU A CA 1
ATOM 606 C C . LEU A 1 76 ? 3.773 6.288 1.463 1.00 93.25 76 LEU A C 1
ATOM 608 O O . LEU A 1 76 ? 3.249 7.127 2.200 1.00 93.25 76 LEU A O 1
ATOM 612 N N . GLU A 1 77 ? 4.344 6.589 0.303 1.00 94.06 77 GLU A N 1
ATOM 613 C CA . GLU A 1 77 ? 4.313 7.902 -0.342 1.00 94.06 77 GLU A CA 1
ATOM 614 C C . GLU A 1 77 ? 3.992 7.729 -1.819 1.00 94.06 77 GLU A C 1
ATOM 616 O O . GLU A 1 77 ? 4.304 6.694 -2.403 1.00 94.06 77 GLU A O 1
ATOM 621 N N . LEU A 1 78 ? 3.354 8.726 -2.427 1.00 90.12 78 LEU A N 1
ATOM 622 C CA . LEU A 1 78 ? 3.035 8.683 -3.850 1.00 90.12 78 LEU A CA 1
ATOM 623 C C . LEU A 1 78 ? 4.322 8.867 -4.663 1.00 90.12 78 LEU A C 1
ATOM 625 O O . LEU A 1 78 ? 5.120 9.752 -4.356 1.00 90.12 78 LEU A O 1
ATOM 629 N N . ASP A 1 79 ? 4.516 8.053 -5.697 1.00 87.00 79 ASP A N 1
ATOM 630 C CA . ASP A 1 79 ? 5.662 8.183 -6.601 1.00 87.00 79 ASP A CA 1
ATOM 631 C C . ASP A 1 79 ? 5.450 9.386 -7.540 1.00 87.00 79 ASP A C 1
ATOM 633 O O . ASP A 1 79 ? 4.821 9.279 -8.595 1.00 87.00 79 ASP A O 1
ATOM 637 N N . GLN A 1 80 ? 5.923 10.564 -7.119 1.00 73.12 80 GLN A N 1
ATOM 638 C CA . GLN A 1 80 ? 5.716 11.837 -7.825 1.00 73.12 80 GLN A CA 1
ATOM 639 C C . GLN A 1 80 ? 6.514 11.962 -9.133 1.00 73.12 80 GLN A C 1
ATOM 641 O O . GLN A 1 80 ? 6.206 12.837 -9.945 1.00 73.12 80 GLN A O 1
ATOM 646 N N . GLU A 1 81 ? 7.509 11.102 -9.372 1.00 65.62 81 GLU A N 1
ATOM 647 C CA . GLU A 1 81 ? 8.276 11.115 -10.624 1.00 65.62 81 GLU A CA 1
ATOM 648 C C . GLU A 1 81 ? 7.492 10.508 -11.799 1.00 65.62 81 GLU A C 1
ATOM 650 O O . GLU A 1 81 ? 7.827 10.736 -12.965 1.00 65.62 81 GLU A O 1
ATOM 655 N N . TYR A 1 82 ? 6.396 9.787 -11.534 1.00 57.44 82 TYR A N 1
ATOM 656 C CA . TYR A 1 82 ? 5.525 9.277 -12.586 1.00 57.44 82 TYR A CA 1
ATOM 657 C C . TYR A 1 82 ? 4.447 10.294 -12.983 1.00 57.44 82 TYR A C 1
ATOM 659 O O . TYR A 1 82 ? 3.299 10.235 -12.548 1.00 57.44 82 TYR A O 1
ATOM 667 N N . GLN A 1 83 ? 4.796 11.206 -13.888 1.00 50.31 83 GLN A N 1
ATOM 668 C CA . GLN A 1 83 ? 3.797 11.937 -14.670 1.00 50.31 83 GLN A CA 1
ATOM 669 C C . GLN A 1 83 ? 3.286 11.005 -15.783 1.00 50.31 83 GLN A C 1
ATOM 671 O O . GLN A 1 83 ? 4.088 10.589 -16.628 1.00 50.31 83 GLN A O 1
ATOM 676 N N . PRO A 1 84 ? 1.986 10.653 -15.843 1.00 47.62 84 PRO A N 1
ATOM 677 C CA . PRO A 1 84 ? 1.455 10.012 -17.034 1.00 47.62 84 PRO A CA 1
ATOM 678 C C . PRO A 1 84 ? 1.681 10.977 -18.197 1.00 47.62 84 PRO A C 1
ATOM 680 O O . PRO A 1 84 ? 1.185 12.105 -18.183 1.00 47.62 84 PRO A O 1
ATOM 683 N N . ILE A 1 85 ? 2.468 10.555 -19.187 1.00 51.03 85 ILE A N 1
ATOM 684 C CA . ILE A 1 85 ? 2.648 11.308 -20.426 1.00 51.03 85 ILE A CA 1
ATOM 685 C C . ILE A 1 85 ? 1.246 11.468 -21.017 1.00 51.03 85 ILE A C 1
ATOM 687 O O . ILE A 1 85 ? 0.669 1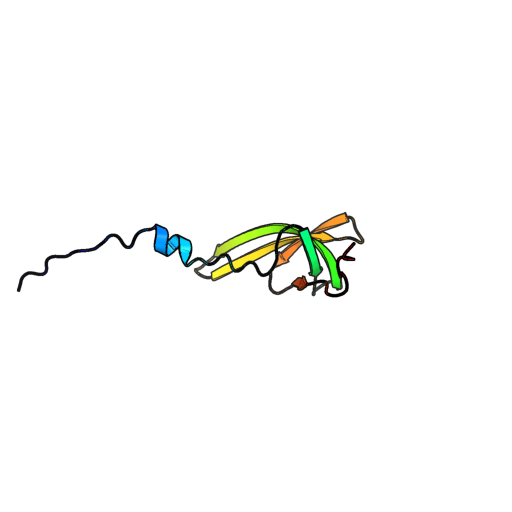0.494 -21.504 1.00 51.03 85 ILE A O 1
ATOM 691 N N . LYS A 1 86 ? 0.672 12.673 -20.917 1.00 46.00 86 LYS A N 1
ATOM 692 C CA . LYS A 1 86 ? -0.550 13.035 -21.636 1.00 46.00 86 LYS A CA 1
ATOM 693 C C . LYS A 1 86 ? -0.230 12.869 -23.122 1.00 46.00 86 LYS A C 1
ATOM 695 O O . LYS A 1 86 ? 0.555 13.646 -23.660 1.00 46.00 86 LYS A O 1
ATOM 700 N N . LYS A 1 87 ? -0.745 11.799 -23.727 1.00 41.62 87 LYS A N 1
ATOM 701 C CA . LYS A 1 87 ? -0.805 11.659 -25.183 1.00 41.62 87 LYS A CA 1
ATOM 702 C C . LYS A 1 87 ? -1.928 12.523 -25.727 1.00 41.62 87 LYS A C 1
ATOM 704 O O . LYS A 1 87 ? -2.965 12.616 -25.031 1.00 41.62 87 LYS A O 1
#

Secondary structure (DSSP, 8-state):
-----------HHHHHHHS----SS-TT-EEEETTTTEEEEEEEEEEEEETTEEEEEEEEEETTT--EEEEEGGGEEE-TT------

Mean predicted aligned error: 12.06 Å

Solvent-accessible surface area (backbone atoms only — not comparable to full-atom values): 5539 Å² total; per-residue (Å²): 139,80,88,78,80,79,77,69,76,76,53,70,66,56,66,62,62,70,62,62,83,81,65,92,69,54,74,68,39,50,29,28,33,65,89,75,69,44,49,25,33,29,73,43,79,46,79,44,74,59,96,89,39,81,48,48,35,31,36,30,41,32,73,90,70,78,42,76,44,80,44,46,58,89,47,51,44,73,45,79,86,70,69,80,80,83,125

pLDDT: mean 75.63, std 19.79, range [32.44, 95.31]

Foldseek 3Di:
DDPPDPPPPPPVVVVVVVVPPPQPDDAQFWKAQQVVRFIWGFHDWDWDADPNDIWIWTWTQTPVPSDTDIGTSVRIDGPPVDDPPPD